Protein AF-H2C606-F1 (afdb_monomer_lite)

pLDDT: mean 84.16, std 20.24, range [40.0, 98.62]

Radius of gyration: 18.29 Å; chains: 1; bounding box: 23×58×44 Å

Structure (mmCIF, N/CA/C/O backbone):
data_AF-H2C606-F1
#
_entry.id   AF-H2C606-F1
#
loop_
_atom_site.group_PDB
_atom_site.id
_atom_site.type_symbol
_atom_site.label_atom_id
_atom_site.label_alt_id
_atom_site.label_comp_id
_atom_site.label_asym_id
_atom_site.label_entity_id
_atom_site.label_seq_id
_atom_site.pdbx_PDB_ins_code
_atom_site.Cartn_x
_atom_site.Cartn_y
_atom_site.Cartn_z
_atom_site.occupancy
_atom_site.B_iso_or_equiv
_atom_site.auth_seq_id
_atom_site.auth_comp_id
_atom_site.auth_asym_id
_atom_site.auth_atom_id
_atom_site.pdbx_PDB_model_num
ATOM 1 N N . MET A 1 1 ? 4.781 -47.886 33.958 1.00 49.38 1 MET A N 1
ATOM 2 C CA . MET A 1 1 ? 4.235 -46.525 34.147 1.00 49.38 1 MET A CA 1
ATOM 3 C C . MET A 1 1 ? 5.159 -45.524 33.470 1.00 49.38 1 MET A C 1
ATOM 5 O O . MET A 1 1 ? 6.199 -45.199 34.024 1.00 49.38 1 MET A O 1
ATOM 9 N N . ARG A 1 2 ? 4.819 -45.101 32.251 1.00 47.59 2 ARG A N 1
ATOM 10 C CA . ARG A 1 2 ? 5.347 -43.898 31.596 1.00 47.59 2 ARG A CA 1
ATOM 11 C C . ARG A 1 2 ? 4.164 -43.301 30.847 1.00 47.59 2 ARG A C 1
ATOM 13 O O . ARG A 1 2 ? 3.609 -43.948 29.970 1.00 47.59 2 ARG A O 1
ATOM 20 N N . SER A 1 3 ? 3.678 -42.177 31.345 1.00 49.88 3 SER A N 1
ATOM 21 C CA . SER A 1 3 ? 2.569 -41.426 30.774 1.00 49.88 3 SER A CA 1
ATOM 22 C C . SER A 1 3 ? 3.131 -40.533 29.677 1.00 49.88 3 SER A C 1
ATOM 24 O O . SER A 1 3 ? 3.771 -39.526 29.979 1.00 49.88 3 SER A O 1
ATOM 26 N N . ASP A 1 4 ? 2.916 -40.927 28.426 1.00 52.88 4 ASP A N 1
ATOM 27 C CA . ASP A 1 4 ? 3.186 -40.084 27.268 1.00 52.88 4 ASP A CA 1
ATOM 28 C C . ASP A 1 4 ? 2.177 -38.933 27.273 1.00 52.88 4 ASP A C 1
ATOM 30 O O . ASP A 1 4 ? 1.004 -39.091 26.937 1.00 52.88 4 ASP A O 1
ATOM 34 N N . ILE A 1 5 ? 2.626 -37.761 27.721 1.00 58.72 5 ILE A N 1
ATOM 35 C CA . ILE A 1 5 ? 1.876 -36.518 27.569 1.00 58.72 5 ILE A CA 1
ATOM 36 C C . ILE A 1 5 ? 2.053 -36.100 26.111 1.00 58.72 5 ILE A C 1
ATOM 38 O O . ILE A 1 5 ? 2.963 -35.351 25.765 1.00 58.72 5 ILE A O 1
ATOM 42 N N . THR A 1 6 ? 1.188 -36.601 25.234 1.00 55.12 6 THR A N 1
ATOM 43 C CA . THR A 1 6 ? 0.991 -35.997 23.919 1.00 55.12 6 THR A CA 1
ATOM 44 C C . THR A 1 6 ? 0.377 -34.621 24.145 1.00 55.12 6 THR A C 1
ATOM 46 O O . THR A 1 6 ? -0.834 -34.496 24.341 1.00 55.12 6 THR A O 1
ATOM 49 N N . GLN A 1 7 ? 1.219 -33.584 24.174 1.00 52.31 7 GLN A N 1
ATOM 50 C CA . GLN A 1 7 ? 0.762 -32.204 24.075 1.00 52.31 7 GLN A CA 1
ATOM 51 C C . GLN A 1 7 ? -0.044 -32.081 22.782 1.00 52.31 7 GLN A C 1
ATOM 53 O O . GLN A 1 7 ? 0.499 -32.089 21.680 1.00 52.31 7 GLN A O 1
ATOM 58 N N . SER A 1 8 ? -1.365 -32.021 22.924 1.00 54.94 8 SER A N 1
ATOM 59 C CA . SER A 1 8 ? -2.231 -31.604 21.831 1.00 54.94 8 SER A CA 1
ATOM 60 C C . SER A 1 8 ? -1.831 -30.171 21.470 1.00 54.94 8 SER A C 1
ATOM 62 O O . SER A 1 8 ? -1.661 -29.367 22.392 1.00 54.94 8 SER A O 1
ATOM 64 N N . PRO A 1 9 ? -1.645 -29.824 20.185 1.00 50.97 9 PRO A N 1
ATOM 65 C CA . PRO A 1 9 ? -1.367 -28.443 19.820 1.00 50.97 9 PRO A CA 1
ATOM 66 C C . PRO A 1 9 ? -2.497 -27.572 20.373 1.00 50.97 9 PRO A C 1
ATOM 68 O O . PRO A 1 9 ? -3.671 -27.917 20.219 1.00 50.97 9 PRO A O 1
ATOM 71 N N . LEU A 1 10 ? -2.139 -26.478 21.053 1.00 48.47 10 LEU A N 1
ATOM 72 C CA . LEU A 1 10 ? -3.078 -25.457 21.511 1.00 48.47 10 LEU A CA 1
ATOM 73 C C . LEU A 1 10 ? -3.857 -24.953 20.292 1.00 48.47 10 LEU A C 1
ATOM 75 O O . LEU A 1 10 ? -3.391 -24.094 19.548 1.00 48.47 10 LEU A O 1
ATOM 79 N N . ARG A 1 11 ? -5.040 -25.522 20.052 1.00 47.94 11 ARG A N 1
ATOM 80 C CA . ARG A 1 11 ? -5.996 -24.960 19.107 1.00 47.94 11 ARG A CA 1
ATOM 81 C C . ARG A 1 11 ? -6.592 -23.739 19.782 1.00 47.94 11 ARG A C 1
ATOM 83 O O . ARG A 1 11 ? -7.223 -23.860 20.829 1.00 47.94 11 ARG A O 1
ATOM 90 N N . SER A 1 12 ? -6.358 -22.572 19.193 1.00 43.00 12 SER A N 1
ATOM 91 C CA . SER A 1 12 ? -7.051 -21.355 19.593 1.00 43.00 12 SER A CA 1
ATOM 92 C C . SER A 1 12 ? -8.563 -21.612 19.538 1.00 43.00 12 SER A C 1
ATOM 94 O O . SER A 1 12 ? -9.087 -22.044 18.513 1.00 43.00 12 SER A O 1
ATOM 96 N N . VAL A 1 13 ? -9.247 -21.417 20.670 1.00 56.06 13 VAL A N 1
ATOM 97 C CA . VAL A 1 13 ? -10.704 -21.62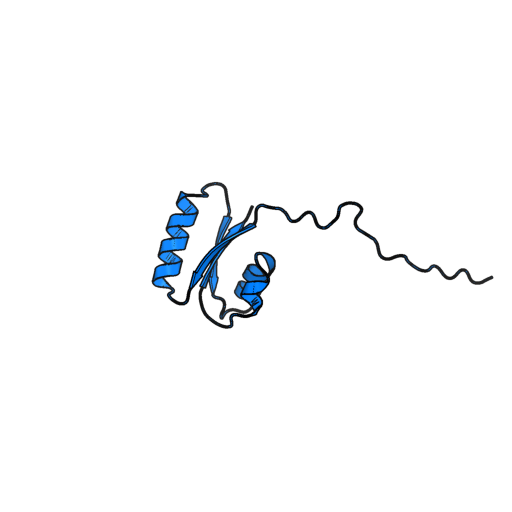3 20.832 1.00 56.06 13 VAL A CA 1
ATOM 98 C C . VAL A 1 13 ? -11.505 -20.634 19.981 1.00 56.06 13 VAL A C 1
ATOM 100 O O . VAL A 1 13 ? -12.638 -20.896 19.589 1.00 56.06 13 VAL A O 1
ATOM 103 N N . PHE A 1 14 ? -10.872 -19.527 19.627 1.00 42.53 14 PHE A N 1
ATOM 104 C CA . PHE A 1 14 ? -11.310 -18.629 18.582 1.00 42.53 14 PHE A CA 1
ATOM 105 C C . PHE A 1 14 ? -10.445 -18.975 17.369 1.00 42.53 14 PHE A C 1
ATOM 107 O O . PHE A 1 14 ? -9.221 -18.912 17.482 1.00 42.53 14 PHE A O 1
ATOM 114 N N . GLY A 1 15 ? -11.017 -19.378 16.227 1.00 42.34 15 GLY A N 1
ATOM 115 C CA . GLY A 1 15 ? -10.254 -19.439 14.964 1.00 42.34 15 GLY A CA 1
ATOM 116 C C . GLY A 1 15 ? -9.489 -18.126 14.729 1.00 42.34 15 GLY A C 1
ATOM 117 O O . GLY A 1 15 ? -9.737 -17.184 15.479 1.00 42.34 15 GLY A O 1
ATOM 118 N N . PRO A 1 16 ? -8.558 -18.018 13.759 1.00 40.16 16 PRO A N 1
ATOM 119 C CA . PRO A 1 16 ? -7.861 -16.756 13.540 1.00 40.16 16 PRO A CA 1
ATOM 120 C C . PRO A 1 16 ? -8.922 -15.669 13.425 1.00 40.16 16 PRO A C 1
ATOM 122 O O . PRO A 1 16 ? -9.712 -15.658 12.481 1.00 40.16 16 PRO A O 1
ATOM 125 N N . THR A 1 17 ? -9.013 -14.818 14.446 1.00 40.00 17 THR A N 1
ATOM 126 C CA . THR A 1 17 ? -9.757 -13.584 14.345 1.00 40.00 17 THR A CA 1
ATOM 127 C C . THR A 1 17 ? -8.920 -12.811 13.355 1.00 40.00 17 THR A C 1
ATOM 129 O O . THR A 1 17 ? -7.972 -12.132 13.739 1.00 40.00 17 THR A O 1
ATOM 132 N N . ILE A 1 18 ? -9.184 -13.013 12.063 1.00 46.19 18 ILE A N 1
ATOM 133 C CA . ILE A 1 18 ? -8.778 -12.060 11.054 1.00 46.19 18 ILE A CA 1
ATOM 134 C C . ILE A 1 18 ? -9.421 -10.783 11.566 1.00 46.19 18 ILE A C 1
ATOM 136 O O . ILE A 1 18 ? -10.647 -10.663 11.587 1.00 46.19 18 ILE A O 1
ATOM 140 N N . LEU A 1 19 ? -8.598 -9.899 12.127 1.00 45.59 19 LEU A N 1
ATOM 141 C CA . LEU A 1 19 ? -8.978 -8.526 12.378 1.00 45.59 19 LEU A CA 1
ATOM 142 C C . LEU A 1 19 ? -9.416 -8.033 10.997 1.00 45.59 19 LEU A C 1
ATOM 144 O O . LEU A 1 19 ? -8.578 -7.776 10.139 1.00 45.59 19 LEU A O 1
ATOM 148 N N . ALA A 1 20 ? -10.719 -8.047 10.725 1.00 54.47 20 ALA A N 1
ATOM 149 C CA . ALA A 1 20 ? -11.310 -7.849 9.402 1.00 54.47 20 ALA A CA 1
ATOM 150 C C . ALA A 1 20 ? -11.209 -6.387 8.927 1.00 54.47 20 ALA A C 1
ATOM 152 O O . ALA A 1 20 ? -12.120 -5.860 8.300 1.00 54.47 20 ALA A O 1
ATOM 153 N N . ALA A 1 21 ? -10.138 -5.700 9.302 1.00 70.62 21 ALA A N 1
ATOM 154 C CA . ALA A 1 21 ? -10.020 -4.261 9.227 1.00 70.62 21 ALA A CA 1
ATOM 155 C C . ALA A 1 21 ? -8.638 -3.815 8.717 1.00 70.62 21 ALA A C 1
ATOM 157 O O . ALA A 1 21 ? -8.306 -2.634 8.791 1.00 70.62 21 ALA A O 1
ATOM 158 N N . SER A 1 22 ? -7.867 -4.752 8.151 1.00 85.88 22 SER A N 1
ATOM 159 C CA . SER A 1 22 ? -6.725 -4.442 7.293 1.00 85.88 22 SER A CA 1
ATOM 160 C C . SER A 1 22 ? -7.042 -4.807 5.844 1.00 85.88 22 SER A C 1
ATOM 162 O O . SER A 1 22 ? -7.680 -5.826 5.588 1.00 85.88 22 SER A O 1
ATOM 164 N N . GLY A 1 23 ? -6.616 -3.981 4.893 1.00 91.62 23 GLY A N 1
ATOM 165 C CA . GLY A 1 23 ? -6.842 -4.220 3.472 1.00 91.62 23 GLY A CA 1
ATOM 166 C C . GLY A 1 23 ? -5.911 -3.416 2.574 1.00 91.62 23 GLY A C 1
ATOM 167 O O . GLY A 1 23 ? -5.314 -2.419 2.986 1.00 91.62 23 GLY A O 1
ATOM 168 N N . VAL A 1 24 ? -5.801 -3.857 1.325 1.00 95.12 24 VAL A N 1
ATOM 169 C CA . VAL A 1 24 ? -5.002 -3.195 0.293 1.00 95.12 24 VAL A CA 1
ATOM 170 C C . VAL A 1 24 ? -5.891 -2.221 -0.476 1.00 95.12 24 VAL A C 1
ATOM 172 O O . VAL A 1 24 ? -6.894 -2.603 -1.071 1.00 95.12 24 VAL A O 1
ATOM 175 N N . PHE A 1 25 ? -5.534 -0.940 -0.458 1.00 96.38 25 PHE A N 1
ATOM 176 C CA . PHE A 1 25 ? -6.239 0.113 -1.189 1.00 96.38 25 PHE A CA 1
ATOM 177 C C . PHE A 1 25 ? -5.729 0.270 -2.626 1.00 96.38 25 PHE A C 1
ATOM 179 O O . PHE A 1 25 ? -6.496 0.607 -3.525 1.00 96.38 25 PHE A O 1
ATOM 186 N N . TYR A 1 26 ? -4.431 0.054 -2.840 1.00 97.94 26 TYR A N 1
ATOM 187 C CA . TYR A 1 26 ? -3.774 0.227 -4.133 1.00 97.94 26 TYR A CA 1
ATOM 188 C C . TYR A 1 26 ? -2.528 -0.654 -4.230 1.00 97.94 26 TYR A C 1
ATOM 190 O O . TYR A 1 26 ? -1.837 -0.835 -3.229 1.00 97.94 26 TYR A O 1
ATOM 198 N N . VAL A 1 27 ? -2.221 -1.124 -5.442 1.00 97.69 27 VAL A N 1
ATOM 199 C CA . VAL A 1 27 ? -0.958 -1.777 -5.813 1.00 97.69 27 VAL A CA 1
ATOM 200 C C . VAL A 1 27 ? -0.534 -1.256 -7.183 1.00 97.69 27 VAL A C 1
ATOM 202 O O . VAL A 1 27 ? -1.349 -1.209 -8.104 1.00 97.69 27 VAL A O 1
ATOM 205 N N . GLY A 1 28 ? 0.736 -0.895 -7.352 1.00 97.19 28 GLY A N 1
ATOM 206 C CA . GLY A 1 28 ? 1.264 -0.503 -8.658 1.00 97.19 28 GLY A CA 1
ATOM 207 C C . GLY A 1 28 ? 2.763 -0.226 -8.651 1.00 97.19 28 GLY A C 1
ATOM 208 O O . GLY A 1 28 ? 3.415 -0.306 -7.619 1.00 97.19 28 GLY A O 1
ATOM 209 N N . ARG A 1 29 ? 3.337 0.095 -9.815 1.00 96.81 29 ARG A N 1
ATOM 210 C CA . ARG A 1 29 ? 4.80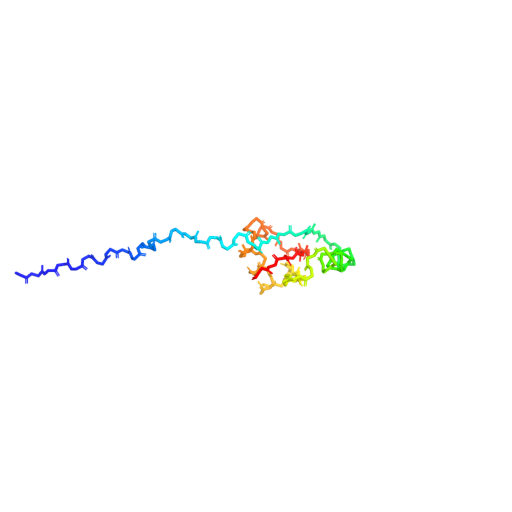0 0.263 -9.971 1.00 96.81 29 ARG A CA 1
ATOM 211 C C . ARG A 1 29 ? 5.296 1.706 -9.858 1.00 96.81 29 ARG A C 1
ATOM 213 O O . ARG A 1 29 ? 6.490 1.931 -9.708 1.00 96.81 29 ARG A O 1
ATOM 220 N N . SER A 1 30 ? 4.399 2.685 -9.947 1.00 97.94 30 SER A N 1
ATOM 221 C CA . SER A 1 30 ? 4.750 4.105 -9.881 1.00 97.94 30 SER A CA 1
ATOM 222 C C . SER A 1 30 ? 4.698 4.616 -8.446 1.00 97.94 30 SER A C 1
ATOM 224 O O . SER A 1 30 ? 3.642 4.576 -7.809 1.00 97.94 30 SER A O 1
ATOM 226 N N . ARG A 1 31 ? 5.824 5.149 -7.959 1.00 97.75 31 ARG A N 1
ATOM 227 C CA . ARG A 1 31 ? 5.902 5.786 -6.640 1.00 97.75 31 ARG A CA 1
ATOM 228 C C . ARG A 1 31 ? 4.998 7.011 -6.553 1.00 97.75 31 ARG A C 1
ATOM 230 O O . ARG A 1 31 ? 4.231 7.139 -5.604 1.00 97.75 31 ARG A O 1
ATOM 237 N N . ASP A 1 32 ? 5.042 7.873 -7.565 1.00 98.31 32 ASP A N 1
ATOM 238 C CA . ASP A 1 32 ? 4.256 9.111 -7.605 1.00 98.31 32 ASP A CA 1
ATOM 239 C C . ASP A 1 32 ? 2.749 8.825 -7.548 1.00 98.31 32 ASP A C 1
ATOM 241 O O . ASP A 1 32 ? 1.980 9.535 -6.894 1.00 98.31 32 ASP A O 1
ATOM 245 N N . GLU A 1 33 ? 2.314 7.759 -8.222 1.00 98.25 33 GLU A N 1
ATOM 246 C CA . GLU A 1 33 ? 0.923 7.316 -8.189 1.00 98.25 33 GLU A CA 1
ATOM 247 C C . GLU A 1 33 ? 0.553 6.734 -6.824 1.00 98.25 33 GLU A C 1
ATOM 249 O O . GLU A 1 33 ? -0.469 7.118 -6.256 1.00 98.25 33 GLU A O 1
ATOM 254 N N . ALA A 1 34 ? 1.419 5.901 -6.246 1.00 98.31 34 ALA A N 1
ATOM 255 C CA . ALA A 1 34 ? 1.207 5.338 -4.919 1.00 98.31 34 ALA A CA 1
ATOM 256 C C . ALA A 1 34 ? 1.120 6.426 -3.832 1.00 98.31 34 ALA A C 1
ATOM 258 O O . ALA A 1 34 ? 0.277 6.350 -2.941 1.00 98.31 34 ALA A O 1
ATOM 259 N N . GLU A 1 35 ? 1.915 7.496 -3.928 1.00 98.56 35 GLU A N 1
ATOM 260 C CA . GLU A 1 35 ? 1.838 8.652 -3.027 1.00 98.56 35 GLU A CA 1
ATOM 261 C C . GLU A 1 35 ? 0.537 9.458 -3.205 1.00 98.56 35 GLU A C 1
ATOM 263 O O . GLU A 1 35 ? -0.009 10.008 -2.239 1.00 98.56 35 GLU A O 1
ATOM 268 N N . ARG A 1 36 ? -0.001 9.538 -4.430 1.00 98.62 36 ARG A N 1
ATOM 269 C CA . ARG A 1 36 ? -1.332 10.118 -4.675 1.00 98.62 36 ARG A CA 1
ATOM 270 C C . ARG A 1 36 ? -2.431 9.270 -4.040 1.00 98.62 36 ARG A C 1
ATOM 272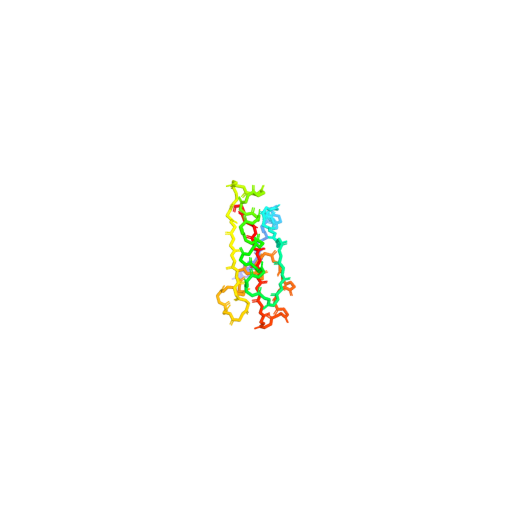 O O . ARG A 1 36 ? -3.269 9.833 -3.332 1.00 98.62 36 ARG A O 1
ATOM 279 N N . GLU A 1 37 ? -2.403 7.957 -4.235 1.00 98.31 37 GLU A N 1
ATOM 280 C CA . GLU A 1 37 ? -3.395 7.052 -3.651 1.00 98.31 37 GLU A CA 1
ATOM 281 C C . GLU A 1 37 ? -3.268 6.973 -2.123 1.00 98.31 37 GLU A C 1
ATOM 283 O O . GLU A 1 37 ? -4.286 6.951 -1.438 1.00 98.31 37 GLU A O 1
ATOM 288 N N . LEU A 1 38 ? -2.061 7.084 -1.557 1.00 98.31 38 LEU A N 1
ATOM 289 C CA . LEU A 1 38 ? -1.843 7.217 -0.112 1.00 98.31 38 LEU A CA 1
ATOM 290 C C . LEU A 1 38 ? -2.591 8.426 0.464 1.00 98.31 38 LEU A C 1
ATOM 292 O O . LEU A 1 38 ? -3.285 8.311 1.476 1.00 98.31 38 LEU A O 1
ATOM 296 N N . ARG A 1 39 ? -2.454 9.602 -0.166 1.00 98.50 39 ARG A N 1
ATOM 297 C CA . ARG A 1 39 ? -3.170 10.815 0.269 1.00 98.50 39 ARG A CA 1
ATOM 298 C C . ARG A 1 39 ? -4.680 10.623 0.185 1.00 98.50 39 ARG A C 1
ATOM 300 O O . ARG A 1 39 ? -5.388 11.003 1.112 1.00 98.50 39 ARG A O 1
ATOM 307 N N . ARG A 1 40 ? -5.159 10.001 -0.893 1.00 97.69 40 ARG A N 1
ATOM 308 C CA . ARG A 1 40 ? -6.5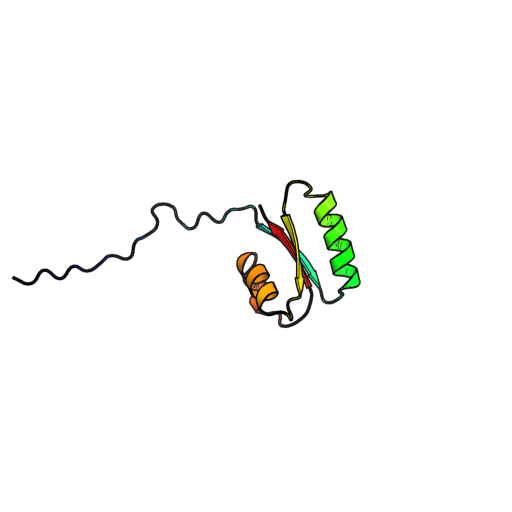81 9.715 -1.096 1.00 97.69 40 ARG A CA 1
ATOM 309 C C . ARG A 1 40 ? -7.127 8.744 -0.047 1.00 97.69 40 ARG A C 1
ATOM 311 O O . ARG A 1 40 ? -8.171 9.018 0.537 1.00 97.69 40 ARG A O 1
ATOM 318 N N . ALA A 1 41 ? -6.406 7.665 0.242 1.00 95.44 41 ALA A N 1
ATOM 319 C CA . ALA A 1 41 ? -6.770 6.688 1.262 1.00 95.44 41 ALA A CA 1
ATOM 320 C C . ALA A 1 41 ? -6.847 7.324 2.656 1.00 95.44 41 ALA A C 1
ATOM 322 O O . ALA A 1 41 ? -7.821 7.095 3.363 1.00 95.44 41 ALA A O 1
ATOM 323 N N . LYS A 1 42 ? -5.902 8.205 3.020 1.00 96.56 42 LYS A N 1
ATOM 324 C CA . LYS A 1 42 ? -5.956 8.966 4.286 1.00 96.56 42 LYS A CA 1
ATOM 325 C C . LYS A 1 42 ? -7.187 9.867 4.407 1.00 96.56 42 LYS A C 1
ATOM 327 O O . LYS A 1 42 ? -7.655 10.105 5.511 1.00 96.56 42 LYS A O 1
ATOM 332 N N . THR A 1 43 ? -7.707 10.385 3.293 1.00 96.56 43 THR A N 1
ATOM 333 C CA . THR A 1 43 ? -8.950 11.172 3.290 1.00 96.56 43 THR A CA 1
ATOM 334 C C . THR A 1 43 ? -10.192 10.295 3.447 1.00 96.56 43 THR A C 1
ATOM 336 O O . THR A 1 43 ? -11.137 10.707 4.109 1.00 96.56 43 THR A O 1
ATOM 339 N N . ILE A 1 44 ? -10.205 9.108 2.836 1.00 94.94 44 ILE A N 1
ATOM 340 C CA . ILE A 1 44 ? -11.351 8.184 2.877 1.00 94.94 44 ILE A CA 1
ATOM 341 C C . ILE A 1 44 ? -11.428 7.453 4.224 1.00 94.94 44 ILE A C 1
ATOM 343 O O . ILE A 1 44 ? -12.522 7.249 4.744 1.00 94.94 44 ILE A O 1
ATOM 347 N N . TYR A 1 45 ? -10.276 7.095 4.793 1.00 91.38 45 TYR A N 1
ATOM 348 C CA . TYR A 1 45 ? -10.146 6.329 6.033 1.00 91.38 45 TYR A CA 1
ATOM 349 C C . TYR A 1 45 ? -9.388 7.135 7.104 1.00 91.38 45 TYR A C 1
ATOM 351 O O . TYR A 1 45 ? -8.280 6.755 7.486 1.00 91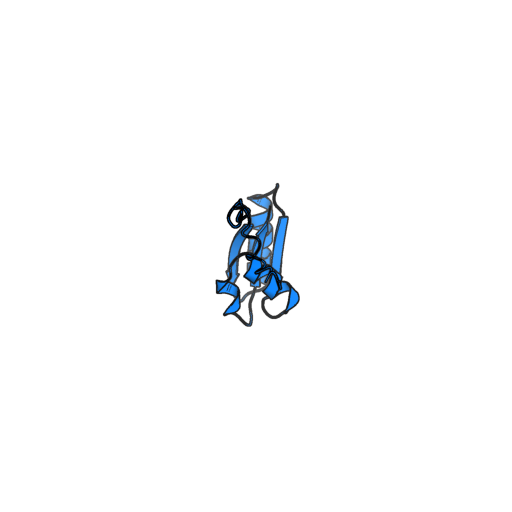.38 45 TYR A O 1
A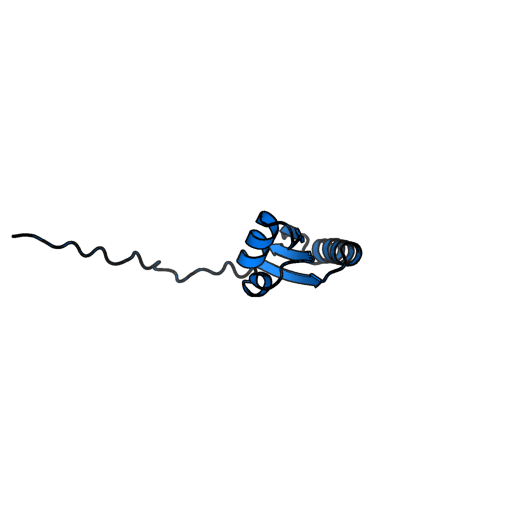TOM 359 N N . PRO A 1 46 ? -9.944 8.263 7.585 1.00 90.88 46 PRO A N 1
ATOM 360 C CA . PRO A 1 46 ? -9.249 9.158 8.515 1.00 90.88 46 PRO A CA 1
ATOM 361 C C . PRO A 1 46 ? -8.979 8.523 9.886 1.00 90.88 46 PRO A C 1
ATOM 363 O O . PRO A 1 46 ? -8.034 8.919 10.563 1.00 90.88 46 PRO A O 1
ATOM 366 N N . ASP A 1 47 ? -9.784 7.531 10.271 1.00 92.19 47 ASP A N 1
ATOM 367 C CA . ASP A 1 47 ? -9.688 6.844 11.563 1.00 92.19 47 ASP A CA 1
ATOM 368 C C . ASP A 1 47 ? -8.783 5.600 11.522 1.00 92.19 47 ASP A C 1
ATOM 370 O O . ASP A 1 47 ? -8.595 4.939 12.541 1.00 92.19 47 ASP A O 1
ATOM 374 N N . PHE A 1 48 ? -8.217 5.273 10.356 1.00 91.62 48 PHE A N 1
ATOM 375 C CA . PHE A 1 48 ? -7.371 4.098 10.159 1.00 91.62 48 PHE A CA 1
ATOM 376 C C . PHE A 1 48 ? -5.919 4.497 9.927 1.00 91.62 48 PHE A C 1
ATOM 378 O O . PHE A 1 48 ? -5.595 5.567 9.400 1.00 91.62 48 PHE A O 1
ATOM 385 N N . LYS A 1 49 ? -5.008 3.584 10.257 1.00 93.94 49 LYS A N 1
ATOM 386 C CA . LYS A 1 49 ? -3.608 3.729 9.884 1.00 93.94 49 LYS A CA 1
ATOM 387 C C . LYS A 1 49 ? -3.464 3.410 8.398 1.00 93.94 49 LYS A C 1
ATOM 389 O O . LYS A 1 49 ? -3.698 2.287 7.970 1.00 93.94 49 LYS A O 1
ATOM 394 N N . VAL A 1 50 ? -3.025 4.394 7.617 1.00 96.06 50 VAL A N 1
ATOM 395 C CA . VAL A 1 50 ? -2.750 4.219 6.184 1.00 96.06 50 VAL A CA 1
ATOM 396 C C . VAL A 1 50 ? -1.247 4.296 5.923 1.00 96.06 50 VAL A C 1
ATOM 398 O O . VAL A 1 50 ? -0.606 5.306 6.241 1.00 96.06 50 VAL A O 1
ATOM 401 N N . VAL A 1 51 ? -0.692 3.239 5.333 1.00 96.75 51 VAL A N 1
ATOM 402 C CA . VAL A 1 51 ? 0.745 3.037 5.100 1.00 96.75 51 VAL A CA 1
ATOM 403 C C . VAL A 1 51 ? 1.011 2.871 3.608 1.00 96.75 51 VAL A C 1
ATOM 405 O O . VAL A 1 51 ? 0.225 2.250 2.903 1.00 96.75 51 VAL A O 1
ATOM 408 N N . LEU A 1 52 ? 2.124 3.423 3.132 1.00 98.31 52 LEU A N 1
ATOM 409 C CA . LEU A 1 52 ? 2.690 3.109 1.824 1.00 98.31 52 LEU A CA 1
ATOM 410 C C . LEU A 1 52 ? 3.864 2.156 2.049 1.00 98.31 52 LEU A C 1
ATOM 412 O O . LEU A 1 52 ? 4.788 2.524 2.769 1.00 98.31 52 LEU A O 1
ATOM 416 N N . ALA A 1 53 ? 3.796 0.966 1.466 1.00 98.12 53 ALA A N 1
ATOM 417 C CA . ALA A 1 53 ? 4.835 -0.055 1.515 1.00 98.12 53 ALA A CA 1
ATOM 418 C C . ALA A 1 53 ? 5.571 -0.107 0.170 1.00 98.12 53 ALA A C 1
ATOM 420 O O . ALA A 1 53 ? 4.920 -0.157 -0.878 1.00 98.12 53 ALA A O 1
ATOM 421 N N . ASP A 1 54 ? 6.903 -0.096 0.195 1.00 98.25 54 ASP A N 1
ATOM 422 C CA . ASP A 1 54 ? 7.745 -0.391 -0.969 1.00 98.25 54 ASP A CA 1
ATOM 423 C C . ASP A 1 54 ? 8.040 -1.898 -1.006 1.00 98.25 54 ASP A C 1
ATOM 425 O O . ASP A 1 54 ? 8.753 -2.427 -0.158 1.00 98.25 54 ASP A O 1
ATOM 429 N N . LEU A 1 55 ? 7.489 -2.608 -1.991 1.00 98.19 55 LEU A N 1
ATOM 430 C CA . LEU A 1 55 ? 7.574 -4.070 -2.084 1.00 98.19 55 LEU A CA 1
ATOM 431 C C . LEU A 1 55 ? 8.991 -4.573 -2.403 1.00 98.19 55 LEU A C 1
ATOM 433 O O . LEU A 1 55 ? 9.257 -5.764 -2.259 1.00 98.19 55 LEU A O 1
ATOM 437 N N . SER A 1 56 ? 9.909 -3.681 -2.793 1.00 97.75 56 SER A N 1
ATOM 438 C CA . SER A 1 56 ? 11.331 -4.012 -2.933 1.00 97.75 56 SER A CA 1
ATOM 439 C C . SER A 1 56 ? 12.079 -4.040 -1.592 1.00 97.75 56 SER A C 1
ATOM 441 O O . SER A 1 56 ? 13.162 -4.622 -1.493 1.00 97.75 56 SER A O 1
ATOM 443 N N . ILE A 1 57 ? 11.506 -3.442 -0.541 1.00 97.94 57 ILE A N 1
ATOM 444 C CA . ILE A 1 57 ? 12.053 -3.447 0.817 1.00 97.94 57 ILE A CA 1
ATOM 445 C C . ILE A 1 57 ? 11.453 -4.631 1.574 1.00 97.94 57 ILE A C 1
ATOM 447 O O . ILE A 1 57 ? 10.239 -4.778 1.692 1.00 97.94 57 ILE A O 1
ATOM 451 N N . LYS A 1 58 ? 12.315 -5.493 2.120 1.00 96.44 58 LYS A N 1
ATOM 452 C CA . LYS A 1 58 ? 11.897 -6.753 2.749 1.00 96.44 58 LYS A CA 1
ATOM 453 C C . LYS A 1 58 ? 10.917 -6.536 3.904 1.00 96.44 58 LYS A C 1
ATOM 455 O O . LYS A 1 58 ? 9.935 -7.263 4.018 1.00 96.44 58 LYS A O 1
ATOM 460 N N . GLU A 1 59 ? 11.194 -5.566 4.763 1.00 96.69 59 GLU A N 1
ATOM 461 C CA . GLU A 1 59 ? 10.381 -5.253 5.938 1.00 96.69 59 GLU A CA 1
ATOM 462 C C . GLU A 1 59 ? 8.986 -4.747 5.538 1.00 96.69 59 GLU A C 1
ATOM 464 O O . GLU A 1 59 ? 7.982 -5.186 6.102 1.00 96.69 59 GLU A O 1
ATOM 469 N N . ASP A 1 60 ? 8.918 -3.897 4.516 1.00 97.50 60 ASP A N 1
ATOM 470 C CA . ASP A 1 60 ? 7.668 -3.383 3.952 1.00 97.50 60 ASP A CA 1
ATOM 471 C C . ASP A 1 60 ? 6.873 -4.490 3.245 1.00 97.50 60 ASP A C 1
ATOM 473 O O . ASP A 1 60 ? 5.653 -4.573 3.396 1.00 97.50 60 ASP A O 1
ATOM 477 N N . LYS A 1 61 ? 7.554 -5.389 2.523 1.00 96.81 61 LYS A N 1
ATOM 478 C CA . LYS A 1 61 ? 6.931 -6.552 1.879 1.00 96.81 61 LYS A CA 1
ATOM 479 C C . LYS A 1 61 ? 6.317 -7.507 2.904 1.00 96.81 61 LYS A C 1
ATOM 481 O O . LYS A 1 61 ? 5.220 -7.999 2.673 1.00 96.81 61 LYS A O 1
ATOM 486 N N . ILE A 1 62 ? 6.968 -7.733 4.050 1.00 95.50 62 ILE A N 1
ATOM 487 C CA . ILE A 1 62 ? 6.397 -8.544 5.143 1.00 95.50 62 ILE A CA 1
ATOM 488 C C . ILE A 1 62 ? 5.094 -7.912 5.649 1.00 95.50 62 ILE A C 1
ATOM 490 O O . ILE A 1 62 ? 4.080 -8.597 5.735 1.00 95.50 62 ILE A O 1
ATOM 494 N N . LEU A 1 63 ? 5.093 -6.597 5.900 1.00 93.19 63 LEU A N 1
ATOM 495 C CA . LEU A 1 63 ? 3.887 -5.867 6.310 1.00 93.19 63 LEU A CA 1
ATOM 496 C C . LEU A 1 63 ? 2.756 -5.969 5.280 1.00 93.19 63 LEU A C 1
ATOM 498 O O . LEU A 1 63 ? 1.590 -6.058 5.655 1.00 93.19 63 LEU A O 1
ATOM 502 N N . ALA A 1 64 ? 3.094 -5.923 3.994 1.00 94.94 64 ALA A N 1
ATOM 503 C CA . ALA A 1 64 ? 2.135 -6.041 2.906 1.00 94.94 64 ALA A CA 1
ATOM 504 C C . ALA A 1 64 ? 1.540 -7.458 2.817 1.00 94.94 64 ALA A C 1
ATOM 506 O O . ALA A 1 64 ? 0.324 -7.593 2.722 1.00 94.94 64 ALA A O 1
ATOM 507 N N . VAL A 1 65 ? 2.374 -8.495 2.937 1.00 94.62 65 VAL A N 1
ATOM 508 C CA . VAL A 1 65 ? 1.976 -9.916 2.933 1.00 94.62 65 VAL A CA 1
ATOM 509 C C . VAL A 1 65 ? 1.092 -10.278 4.125 1.00 94.62 65 VAL A C 1
ATOM 511 O O . VAL A 1 65 ? 0.162 -11.069 3.982 1.00 94.62 65 VAL A O 1
ATOM 514 N N . ASP A 1 66 ? 1.342 -9.679 5.291 1.00 92.50 66 ASP A N 1
ATOM 515 C CA . ASP A 1 66 ? 0.491 -9.862 6.473 1.00 92.50 66 ASP A CA 1
ATOM 516 C C . ASP A 1 66 ? -0.935 -9.319 6.255 1.00 92.50 66 ASP A C 1
ATOM 518 O O . ASP A 1 66 ? -1.880 -9.786 6.895 1.00 92.50 66 ASP A O 1
ATOM 522 N N . VAL A 1 67 ? -1.099 -8.331 5.366 1.00 92.50 67 VAL A N 1
ATOM 523 C CA . VAL A 1 67 ? -2.407 -7.781 4.975 1.00 92.50 67 VAL A CA 1
ATOM 524 C C . VAL A 1 67 ? -3.026 -8.588 3.835 1.00 92.50 67 VAL A C 1
ATOM 526 O O . VAL A 1 67 ? -4.211 -8.911 3.898 1.00 92.50 67 VAL A O 1
ATOM 529 N N . ASP A 1 68 ? -2.241 -8.898 2.806 1.00 92.25 68 ASP A N 1
ATOM 530 C CA . ASP A 1 68 ? -2.658 -9.678 1.644 1.00 92.25 68 ASP A CA 1
ATOM 531 C C . ASP A 1 68 ? -1.503 -10.581 1.165 1.00 92.25 68 ASP A C 1
ATOM 533 O O . ASP A 1 68 ? -0.519 -10.077 0.606 1.00 92.25 68 ASP A O 1
ATOM 537 N N . PRO A 1 69 ? -1.604 -11.911 1.367 1.00 92.75 69 PRO A N 1
ATOM 538 C CA . PRO A 1 69 ? -0.564 -12.862 0.989 1.00 92.75 69 PRO A CA 1
ATOM 539 C C . PRO A 1 69 ? -0.163 -12.821 -0.489 1.00 92.75 69 PRO A C 1
ATOM 541 O O . PRO A 1 69 ? 0.986 -13.143 -0.799 1.00 92.75 69 PRO A O 1
ATOM 544 N N . ASP A 1 70 ? -1.057 -12.390 -1.386 1.00 93.94 70 ASP A N 1
ATOM 545 C CA . ASP A 1 70 ? -0.798 -12.336 -2.831 1.00 93.94 70 ASP A CA 1
ATOM 546 C C . ASP A 1 70 ? 0.292 -11.301 -3.178 1.00 93.94 70 ASP A C 1
ATOM 548 O O . ASP A 1 70 ? 0.982 -11.414 -4.192 1.00 93.94 70 ASP A O 1
ATOM 552 N N . LEU A 1 71 ? 0.540 -10.318 -2.301 1.00 94.00 71 LEU A N 1
ATOM 553 C CA . LEU A 1 71 ? 1.643 -9.362 -2.463 1.00 94.00 71 LEU A CA 1
ATOM 554 C C . LEU A 1 71 ? 3.027 -10.012 -2.298 1.00 94.00 71 LEU A C 1
ATOM 556 O O . LEU A 1 71 ? 4.040 -9.414 -2.666 1.00 94.00 71 LEU A O 1
ATOM 560 N N . GLY A 1 72 ? 3.087 -11.247 -1.791 1.00 94.00 72 GLY A N 1
ATOM 561 C CA . GLY A 1 72 ? 4.317 -12.028 -1.670 1.00 94.00 72 GLY A CA 1
ATOM 562 C C . GLY A 1 72 ? 4.949 -12.369 -3.020 1.00 94.00 72 GLY A C 1
ATOM 563 O O . GLY A 1 72 ? 6.177 -12.468 -3.105 1.00 94.00 72 GLY A O 1
ATOM 564 N N . ASP A 1 73 ? 4.135 -12.451 -4.072 1.00 95.81 73 ASP A N 1
ATOM 565 C CA . ASP A 1 73 ? 4.567 -12.777 -5.434 1.00 95.81 73 ASP A CA 1
ATOM 566 C C . ASP A 1 73 ? 5.221 -11.587 -6.165 1.00 95.81 73 ASP A C 1
ATOM 568 O O . ASP A 1 73 ? 5.758 -11.743 -7.262 1.00 95.81 73 ASP A O 1
ATOM 572 N N . LEU A 1 74 ? 5.194 -10.387 -5.573 1.00 95.88 74 LEU A N 1
ATOM 573 C CA . LEU A 1 74 ? 5.735 -9.161 -6.163 1.00 95.88 74 LEU A CA 1
ATOM 574 C C . LEU A 1 74 ? 7.090 -8.800 -5.546 1.00 95.88 74 LEU A C 1
ATOM 576 O O . LEU A 1 74 ? 7.194 -8.624 -4.336 1.00 95.88 74 LEU A O 1
ATOM 580 N N . ASP A 1 75 ? 8.130 -8.644 -6.365 1.00 94.69 75 ASP A N 1
ATOM 581 C CA . ASP A 1 75 ? 9.479 -8.254 -5.902 1.00 94.69 75 ASP A CA 1
ATOM 582 C C . ASP A 1 75 ? 9.767 -6.747 -6.016 1.00 94.69 75 ASP A C 1
ATOM 584 O O . ASP A 1 75 ? 10.785 -6.259 -5.531 1.00 94.69 75 ASP A O 1
ATOM 588 N N . GLU A 1 76 ? 8.874 -5.999 -6.663 1.00 96.12 76 GLU A N 1
ATOM 589 C CA . GLU A 1 76 ? 8.990 -4.559 -6.877 1.00 96.12 76 GLU A CA 1
ATOM 590 C C . GLU A 1 76 ? 7.607 -3.900 -6.932 1.00 96.12 76 GLU A C 1
ATOM 592 O O . GLU A 1 76 ? 6.596 -4.542 -7.229 1.00 96.12 76 GLU A O 1
ATOM 597 N N . GLY A 1 77 ? 7.573 -2.590 -6.692 1.00 97.69 77 GLY A N 1
ATOM 598 C CA . GLY A 1 77 ? 6.359 -1.781 -6.716 1.00 97.69 77 GLY A CA 1
ATOM 599 C C . GLY A 1 77 ? 5.946 -1.301 -5.332 1.00 97.69 77 GLY A C 1
ATOM 600 O O . GLY A 1 77 ? 6.717 -1.339 -4.380 1.00 97.69 77 GLY A O 1
ATOM 601 N N . TYR A 1 78 ? 4.720 -0.808 -5.240 1.00 98.62 78 TYR A N 1
ATOM 602 C CA . TYR A 1 78 ? 4.204 -0.095 -4.085 1.00 98.62 78 TYR A CA 1
ATOM 603 C C . TYR A 1 78 ? 2.793 -0.560 -3.760 1.00 98.62 78 TYR A C 1
ATOM 605 O O . TYR A 1 78 ? 1.974 -0.718 -4.668 1.00 98.62 78 TYR A O 1
ATOM 613 N N . ALA A 1 79 ? 2.495 -0.700 -2.471 1.00 98.19 79 ALA A N 1
ATOM 614 C CA . ALA A 1 79 ? 1.157 -0.990 -1.976 1.00 98.19 79 ALA A CA 1
ATOM 615 C C . ALA A 1 79 ? 0.707 0.067 -0.962 1.00 98.19 79 ALA A C 1
ATOM 617 O O . ALA A 1 79 ? 1.483 0.497 -0.109 1.00 98.19 79 ALA A O 1
ATOM 618 N N . VAL A 1 80 ? -0.556 0.483 -1.036 1.00 98.31 80 VAL A N 1
ATOM 619 C CA . VAL A 1 80 ? -1.185 1.306 0.005 1.00 98.31 80 VAL A CA 1
ATOM 620 C C . VAL A 1 80 ? -2.027 0.391 0.877 1.00 98.31 80 VAL A C 1
ATOM 622 O O . VAL A 1 80 ? -2.995 -0.199 0.403 1.00 98.31 80 VAL A O 1
ATOM 625 N N . LEU A 1 81 ? -1.658 0.288 2.147 1.00 96.62 81 LEU A N 1
ATOM 626 C CA . LEU A 1 81 ? -2.307 -0.556 3.142 1.00 96.62 81 LEU A CA 1
ATOM 627 C C . LEU A 1 81 ? -3.162 0.319 4.060 1.00 96.62 81 LEU A C 1
ATOM 629 O O . LEU A 1 81 ? -2.709 1.368 4.520 1.00 96.62 81 LEU A O 1
ATOM 633 N N . VAL A 1 82 ? -4.376 -0.123 4.355 1.00 94.75 82 VAL A N 1
ATOM 634 C CA . VAL A 1 82 ? -5.250 0.438 5.391 1.00 94.75 82 VAL A CA 1
ATOM 635 C C . VAL A 1 82 ? -5.294 -0.585 6.515 1.00 94.75 82 VAL A C 1
ATOM 637 O O . VAL A 1 82 ? -5.511 -1.756 6.235 1.00 94.75 82 VAL A O 1
ATOM 640 N N . GLN A 1 83 ? -5.027 -0.176 7.751 1.00 90.56 83 GLN A N 1
ATOM 641 C CA . GLN A 1 83 ? -4.912 -1.047 8.925 1.00 90.56 83 GLN A CA 1
ATOM 642 C C . GLN A 1 83 ? -5.711 -0.449 10.089 1.00 90.56 83 GLN A C 1
ATOM 644 O O . GLN A 1 83 ? -5.673 0.769 10.297 1.00 90.56 83 GLN A O 1
ATOM 649 N N . ALA A 1 84 ? -6.416 -1.297 10.837 1.00 81.75 84 ALA A N 1
ATOM 650 C CA . ALA A 1 84 ? -7.123 -0.925 12.067 1.00 81.75 84 ALA A CA 1
ATOM 651 C C . ALA A 1 84 ? -6.270 -1.058 13.328 1.00 81.75 84 ALA A C 1
ATOM 653 O O . ALA A 1 84 ? -5.286 -1.832 13.304 1.00 81.75 84 ALA A O 1
#

Secondary structure (DSSP, 8-state):
------------SS-----TT-EEEEEES-HHHHHHHHHHHHHH-TTSEEEEEETTSHHHHHHHHHH-GGGGG-SSSEEEEEE-

Foldseek 3Di:
DDDPPPPDPPDDPDHPPPVVFKAWQDWDADPVVLVVSQVVCCVVCVPWDKDKAFLCDPVSLVVVCSRPVVSVVDNGTIIIMTHD

Organism: NCBI:txid671065

Sequence (84 aa):
MRSDITQSPLRSVFGPTILAASGVFYVGRSRDEAERELRRAKTIYPDFKVVLADLSIKEDKILAVDVDPDLGDLDEGYAVLVQA